Protein AF-A0A846HJN6-F1 (afdb_monomer_lite)

pLDDT: mean 75.11, std 15.96, range [43.09, 93.88]

Secondary structure (DSSP, 8-state):
-THHHHHHHHHHHHHHHHHHHHHHHHHHHHHHHHHHHHHHHTT-S-HHHHHHHHHHHHHHHHHHHHHT-----------PPPP----------

Radius of gyration: 27.58 Å; chains: 1; bounding box: 74×30×73 Å

Sequence (93 aa):
MDDRLQAVADAREIAVKTMRLIQHNFTAAVGINTGVLGGVVMGWLSPVVSALLHNGSTIGILVNALKGVSLEAESQGQGSPQTPQLALTHKVD

Foldseek 3Di:
DVVVVVVVVVVVVVVVLLVVLVVVLVCQLCVQLVVLVVCVVVVNDDPVRSVCSNVVSVVVSVVSSVVSPPPPPPPPPDDDDDDPPPDDDDDDD

Structure (mmCIF, N/CA/C/O backbone):
data_AF-A0A846HJN6-F1
#
_entry.id   AF-A0A846HJN6-F1
#
loop_
_atom_site.group_PDB
_atom_site.id
_atom_site.type_symbol
_atom_site.label_atom_id
_atom_site.label_alt_id
_atom_site.label_comp_id
_atom_site.label_asym_id
_atom_site.label_entity_id
_atom_site.label_seq_id
_atom_site.pdbx_PDB_ins_code
_atom_site.Cartn_x
_atom_site.Cartn_y
_atom_site.Cartn_z
_atom_site.occupancy
_atom_site.B_iso_or_equiv
_atom_site.auth_seq_id
_atom_site.auth_comp_id
_atom_site.auth_asym_id
_atom_site.auth_atom_id
_atom_site.pdbx_PDB_model_num
ATOM 1 N N . MET A 1 1 ? -29.904 4.109 28.325 1.00 51.22 1 MET A N 1
ATOM 2 C CA . MET A 1 1 ? -28.852 5.159 28.259 1.00 51.22 1 MET A CA 1
ATOM 3 C C . MET A 1 1 ? -27.504 4.564 27.840 1.00 51.22 1 MET A C 1
ATOM 5 O O . MET A 1 1 ? -26.612 5.321 27.473 1.00 51.22 1 MET A O 1
ATOM 9 N N . ASP A 1 2 ? -27.389 3.236 27.825 1.00 60.00 2 ASP A N 1
ATOM 10 C CA . ASP A 1 2 ? -26.187 2.451 27.527 1.00 60.00 2 ASP A CA 1
ATOM 11 C C . ASP A 1 2 ? -25.755 2.478 26.046 1.00 60.00 2 ASP A C 1
ATOM 13 O O . ASP A 1 2 ? -24.562 2.403 25.754 1.00 60.00 2 ASP A O 1
ATOM 17 N N . ASP A 1 3 ? -26.685 2.734 25.118 1.00 66.62 3 ASP A N 1
ATOM 18 C CA . ASP A 1 3 ? -26.418 2.736 23.666 1.00 66.62 3 ASP A CA 1
ATOM 19 C C . ASP A 1 3 ? -25.410 3.805 23.216 1.00 66.62 3 ASP A C 1
ATOM 21 O O . ASP A 1 3 ? -24.697 3.636 22.228 1.00 66.62 3 ASP A O 1
ATOM 25 N N . ARG A 1 4 ? -25.313 4.934 23.935 1.00 73.19 4 ARG A N 1
ATOM 26 C CA . ARG A 1 4 ? -24.433 6.039 23.513 1.00 73.19 4 ARG A CA 1
ATOM 27 C C . ARG A 1 4 ? -22.960 5.760 23.777 1.00 73.19 4 ARG A C 1
ATOM 29 O O . ARG A 1 4 ? -22.119 6.294 23.061 1.00 73.19 4 ARG A O 1
ATOM 36 N N . LEU A 1 5 ? -22.643 4.963 24.798 1.00 81.50 5 LEU A N 1
ATOM 37 C CA . LEU A 1 5 ? -21.258 4.611 25.105 1.00 81.50 5 LEU A CA 1
ATOM 38 C C . LEU A 1 5 ? -20.761 3.498 24.172 1.00 81.50 5 LEU A C 1
ATOM 40 O O . LEU A 1 5 ? -19.627 3.570 23.700 1.00 81.50 5 LEU A O 1
ATOM 44 N N . GLN A 1 6 ? -21.628 2.528 23.856 1.00 87.56 6 GLN A N 1
ATOM 45 C CA . GLN A 1 6 ? -21.346 1.473 22.877 1.00 87.56 6 GLN A CA 1
ATOM 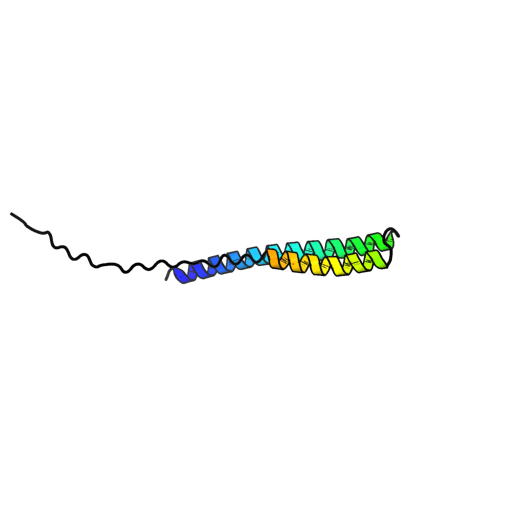46 C C . GLN A 1 6 ? -21.119 2.049 21.477 1.00 87.56 6 GLN A C 1
ATOM 48 O O . GLN A 1 6 ? -20.067 1.808 20.900 1.00 87.56 6 GLN A O 1
ATOM 53 N N . ALA A 1 7 ? -21.987 2.949 21.001 1.00 86.69 7 ALA A N 1
ATOM 54 C CA . ALA A 1 7 ? -21.811 3.577 19.689 1.00 86.69 7 ALA A CA 1
ATOM 55 C C . ALA A 1 7 ? -20.459 4.308 19.529 1.00 86.69 7 ALA A C 1
ATOM 57 O O . ALA A 1 7 ? -19.874 4.328 18.445 1.00 86.69 7 ALA A O 1
ATOM 58 N N . VAL A 1 8 ? -19.932 4.907 20.605 1.00 91.38 8 VAL A N 1
ATOM 59 C CA . VAL A 1 8 ? -18.606 5.550 20.594 1.00 91.38 8 VAL A CA 1
ATOM 60 C C . VAL A 1 8 ? -17.480 4.513 20.586 1.00 91.38 8 VAL A C 1
ATOM 62 O O . VAL A 1 8 ? -16.467 4.720 19.913 1.00 91.38 8 VAL A O 1
ATOM 65 N N . ALA A 1 9 ? -17.640 3.404 21.311 1.00 91.62 9 ALA A N 1
ATOM 66 C CA . ALA A 1 9 ? -16.690 2.296 21.289 1.00 91.62 9 ALA A CA 1
ATOM 67 C C . ALA A 1 9 ? -16.610 1.655 19.891 1.00 91.62 9 ALA A C 1
ATOM 69 O O . ALA A 1 9 ? -15.504 1.500 19.367 1.00 91.62 9 ALA A O 1
ATOM 70 N N . ASP A 1 10 ? -17.754 1.414 19.249 1.00 89.25 10 ASP A N 1
ATOM 71 C CA . ASP A 1 10 ? -17.847 0.837 17.903 1.00 89.25 10 ASP A CA 1
ATOM 72 C C . ASP A 1 10 ? -17.247 1.777 16.854 1.00 89.25 10 ASP A C 1
ATOM 74 O O . ASP A 1 10 ? -16.410 1.381 16.038 1.00 89.25 10 ASP A O 1
ATOM 78 N N . ALA A 1 11 ? -17.594 3.068 16.917 1.00 90.88 11 ALA A N 1
ATOM 79 C CA . ALA A 1 11 ? -17.019 4.077 16.034 1.00 90.88 11 ALA A CA 1
ATOM 80 C C . ALA A 1 11 ? -15.490 4.149 16.175 1.00 90.88 11 ALA A C 1
ATOM 82 O O . ALA A 1 11 ? -14.773 4.252 15.176 1.00 90.88 11 ALA A O 1
ATOM 83 N N . ARG A 1 12 ? -14.967 4.051 17.406 1.00 93.88 12 ARG A N 1
ATOM 84 C CA . ARG A 1 12 ? -13.522 4.008 17.656 1.00 93.88 12 ARG A CA 1
ATOM 85 C C . ARG A 1 12 ? -12.892 2.750 17.068 1.00 93.88 12 ARG A C 1
ATOM 87 O O . ARG A 1 12 ? -11.818 2.840 16.473 1.00 93.88 12 ARG A O 1
ATOM 94 N N . GLU A 1 13 ? -13.521 1.592 17.230 1.00 92.31 13 GLU A N 1
ATOM 95 C CA . GLU A 1 13 ? -13.022 0.336 16.676 1.00 92.31 13 GLU A CA 1
ATOM 96 C C . GLU A 1 13 ? -12.946 0.383 15.144 1.00 92.31 13 GLU A C 1
ATOM 98 O O . GLU A 1 13 ? -11.899 0.072 14.567 1.00 92.31 13 GLU A O 1
ATOM 103 N N . ILE A 1 14 ? -14.008 0.853 14.486 1.00 91.44 14 ILE A N 1
ATOM 104 C CA . ILE A 1 14 ? -14.056 1.033 13.029 1.00 91.44 14 ILE A CA 1
ATOM 105 C C . ILE A 1 14 ? -12.977 2.019 12.576 1.00 91.44 14 ILE A C 1
ATOM 107 O O . ILE A 1 14 ? -12.247 1.743 11.619 1.00 91.44 14 ILE A O 1
ATOM 111 N N . ALA A 1 15 ? -12.823 3.145 13.277 1.00 91.69 15 ALA A N 1
ATOM 112 C CA . ALA A 1 15 ? -11.812 4.145 12.953 1.00 91.69 15 ALA A CA 1
ATOM 113 C C . ALA A 1 15 ? -10.392 3.570 13.046 1.00 91.69 15 ALA A C 1
ATOM 115 O O . ALA A 1 15 ? -9.592 3.760 12.132 1.00 91.69 15 ALA A O 1
ATOM 116 N N . VAL A 1 16 ? -10.081 2.813 14.103 1.00 93.50 16 VAL A N 1
ATOM 117 C CA . VAL A 1 16 ? -8.765 2.176 14.278 1.00 93.50 16 VAL A CA 1
ATOM 118 C C . VAL A 1 16 ? -8.501 1.135 13.187 1.00 93.50 16 VAL A C 1
ATOM 120 O O . VAL A 1 16 ? -7.415 1.132 12.601 1.00 93.50 16 VAL A O 1
ATOM 123 N N . LYS A 1 17 ? -9.483 0.281 12.868 1.00 88.62 17 LYS A N 1
ATOM 124 C CA . LYS A 1 17 ? -9.368 -0.705 11.777 1.00 88.62 17 LYS A CA 1
ATOM 125 C C . LYS A 1 17 ? -9.126 -0.018 10.432 1.00 88.62 17 LYS A C 1
ATOM 127 O O . LYS A 1 17 ? -8.205 -0.392 9.704 1.00 88.62 17 LYS A O 1
ATOM 132 N N . THR A 1 18 ? -9.880 1.040 10.151 1.00 88.00 18 THR A N 1
ATOM 133 C CA . THR A 1 18 ? -9.743 1.845 8.930 1.00 88.00 18 THR A CA 1
ATOM 134 C C . THR A 1 18 ? -8.365 2.492 8.846 1.00 88.00 18 THR A C 1
ATOM 136 O O . THR A 1 18 ? -7.702 2.408 7.815 1.00 88.00 18 THR A O 1
ATOM 139 N N . MET A 1 19 ? -7.879 3.082 9.940 1.00 92.94 19 MET A N 1
ATOM 140 C CA . MET A 1 19 ? -6.573 3.739 9.944 1.00 92.94 19 MET A CA 1
ATOM 141 C C . MET A 1 19 ? -5.427 2.746 9.741 1.00 92.94 19 MET A C 1
ATOM 143 O O . MET A 1 19 ? -4.467 3.043 9.031 1.00 92.94 19 MET A O 1
ATOM 147 N N . ARG A 1 20 ? -5.550 1.527 10.282 1.00 87.75 20 ARG A N 1
ATOM 148 C CA . ARG A 1 20 ? -4.589 0.443 10.038 1.00 87.75 20 ARG A CA 1
ATOM 149 C C . ARG A 1 20 ? -4.566 0.023 8.568 1.00 87.75 20 ARG A C 1
ATOM 151 O O . ARG A 1 20 ? -3.488 -0.196 8.014 1.00 87.75 20 ARG A O 1
ATOM 158 N N . LEU A 1 21 ? -5.734 -0.057 7.933 1.00 85.56 21 LEU A N 1
ATOM 159 C CA . LEU A 1 21 ? -5.855 -0.355 6.509 1.00 85.56 21 LEU A CA 1
ATOM 160 C C . LEU A 1 21 ? -5.236 0.755 5.647 1.00 85.56 21 LEU A C 1
ATOM 162 O O . LEU A 1 21 ? -4.467 0.457 4.734 1.00 85.56 21 LEU A O 1
ATOM 166 N N . ILE A 1 22 ? -5.509 2.025 5.962 1.00 85.44 22 ILE A N 1
ATOM 167 C CA . ILE A 1 22 ? -4.900 3.181 5.284 1.00 85.44 22 ILE A CA 1
ATOM 168 C C . ILE A 1 22 ? -3.378 3.116 5.397 1.00 85.44 22 ILE A C 1
ATOM 170 O O . ILE A 1 22 ? -2.689 3.196 4.382 1.00 85.44 22 ILE A O 1
ATOM 174 N N . GLN A 1 23 ? -2.849 2.909 6.605 1.00 87.31 23 GLN A N 1
ATOM 175 C CA . GLN A 1 23 ? -1.407 2.857 6.831 1.00 87.31 23 GLN A CA 1
ATOM 176 C C . GLN A 1 23 ? -0.743 1.738 6.023 1.00 87.31 23 GLN A C 1
ATOM 178 O O . GLN A 1 23 ? 0.307 1.958 5.424 1.00 87.31 23 GLN A O 1
ATOM 183 N N . HIS A 1 24 ? -1.362 0.558 5.962 1.00 83.44 24 HIS A N 1
ATOM 184 C CA . HIS A 1 24 ? -0.831 -0.568 5.197 1.00 83.44 24 HIS A CA 1
ATOM 185 C C . HIS A 1 24 ? -0.776 -0.264 3.692 1.00 83.44 24 HIS A C 1
ATOM 187 O O . HIS A 1 24 ? 0.247 -0.484 3.045 1.00 83.44 24 HIS A O 1
ATOM 193 N N . ASN A 1 25 ? -1.856 0.298 3.144 1.00 82.38 25 ASN A N 1
ATOM 194 C CA . ASN A 1 25 ? -1.932 0.679 1.735 1.00 82.38 25 ASN A CA 1
ATOM 195 C C . ASN A 1 25 ? -0.961 1.816 1.390 1.00 82.38 25 ASN A C 1
ATOM 197 O O . ASN A 1 25 ? -0.298 1.760 0.357 1.00 82.38 25 ASN A O 1
ATOM 201 N N . PHE A 1 26 ? -0.814 2.806 2.273 1.00 85.00 26 PHE A N 1
ATOM 202 C CA . PHE A 1 26 ? 0.145 3.895 2.106 1.00 85.00 26 PHE A CA 1
ATOM 203 C C . PHE A 1 26 ? 1.590 3.386 2.101 1.00 85.00 26 PHE A C 1
ATOM 205 O O . PHE A 1 26 ? 2.364 3.725 1.206 1.00 85.00 26 PHE A O 1
ATOM 212 N N . THR A 1 27 ? 1.952 2.527 3.057 1.00 85.06 27 THR A N 1
ATOM 213 C CA . THR A 1 27 ? 3.292 1.932 3.120 1.00 85.06 27 THR A CA 1
ATOM 214 C C . THR A 1 27 ? 3.589 1.094 1.877 1.00 85.06 27 THR A C 1
ATOM 216 O O . THR A 1 27 ? 4.682 1.207 1.324 1.00 85.06 27 THR A O 1
ATOM 219 N N . ALA A 1 28 ? 2.622 0.310 1.392 1.00 84.88 28 ALA A N 1
ATOM 220 C CA . ALA A 1 28 ? 2.768 -0.433 0.143 1.00 84.88 28 ALA A CA 1
ATOM 221 C C . ALA A 1 28 ? 2.943 0.504 -1.066 1.00 84.88 28 ALA A C 1
ATOM 223 O O . ALA A 1 28 ? 3.836 0.280 -1.879 1.00 84.88 28 ALA A O 1
ATOM 224 N N . ALA A 1 29 ? 2.151 1.578 -1.162 1.00 82.12 29 ALA A N 1
ATOM 225 C CA . ALA A 1 29 ? 2.215 2.537 -2.269 1.00 82.12 29 ALA A CA 1
ATOM 226 C C . ALA A 1 29 ? 3.578 3.211 -2.343 1.00 82.12 29 ALA A C 1
ATOM 228 O O . ALA A 1 29 ? 4.221 3.211 -3.391 1.00 82.12 29 ALA A O 1
ATOM 229 N N . VAL A 1 30 ? 4.028 3.768 -1.219 1.00 85.44 30 VAL A N 1
ATOM 230 C CA . VAL A 1 30 ? 5.326 4.437 -1.137 1.00 85.44 30 VAL A CA 1
ATOM 231 C C . VAL A 1 30 ? 6.448 3.435 -1.387 1.00 85.44 30 VAL A C 1
ATOM 233 O O . VAL A 1 30 ? 7.342 3.718 -2.175 1.00 85.44 30 VAL A O 1
ATOM 236 N N . GLY A 1 31 ? 6.387 2.246 -0.781 1.00 86.75 31 GLY A N 1
ATOM 237 C CA . GLY A 1 31 ? 7.412 1.217 -0.947 1.00 86.75 31 GLY A CA 1
ATOM 238 C C . GLY A 1 31 ? 7.566 0.759 -2.395 1.00 86.75 31 GLY A C 1
ATOM 239 O O . GLY A 1 31 ? 8.681 0.727 -2.913 1.00 86.75 31 GLY A O 1
ATOM 240 N N . ILE A 1 32 ? 6.457 0.456 -3.074 1.00 84.25 32 ILE A N 1
ATOM 241 C CA . ILE A 1 32 ? 6.495 -0.018 -4.459 1.00 84.25 32 ILE A CA 1
ATOM 242 C C . ILE A 1 32 ? 6.909 1.112 -5.406 1.00 84.25 32 ILE A C 1
ATOM 244 O O . ILE A 1 32 ? 7.821 0.915 -6.204 1.00 84.25 32 ILE A O 1
ATOM 248 N N . ASN A 1 33 ? 6.317 2.305 -5.299 1.00 81.06 33 ASN A N 1
ATOM 249 C CA . ASN A 1 33 ? 6.650 3.421 -6.190 1.00 81.06 33 ASN A CA 1
ATOM 250 C C . ASN A 1 33 ? 8.110 3.869 -6.038 1.00 81.06 33 ASN A C 1
ATOM 252 O O . ASN A 1 33 ? 8.801 4.078 -7.036 1.00 81.06 33 ASN A O 1
ATOM 256 N N . THR A 1 34 ? 8.611 3.948 -4.804 1.00 84.75 34 THR A N 1
ATOM 257 C CA . THR A 1 34 ? 10.019 4.272 -4.547 1.00 84.75 34 THR A CA 1
ATOM 258 C C . THR A 1 34 ? 10.945 3.140 -4.991 1.00 84.75 34 THR A C 1
ATOM 260 O O . THR A 1 34 ? 12.004 3.408 -5.554 1.00 84.75 34 THR A O 1
ATOM 263 N N . GLY A 1 35 ? 10.549 1.876 -4.808 1.00 88.19 35 GLY A N 1
ATOM 264 C CA . GLY A 1 35 ? 11.309 0.717 -5.281 1.00 88.19 35 GLY A CA 1
ATOM 265 C C . GLY A 1 35 ? 11.443 0.673 -6.805 1.00 88.19 35 GLY A C 1
ATOM 266 O O . GLY A 1 35 ? 12.536 0.452 -7.322 1.00 88.19 35 GLY A O 1
ATOM 267 N N . VAL A 1 36 ? 10.358 0.957 -7.531 1.00 86.44 36 VAL A N 1
ATOM 268 C CA . VAL A 1 36 ? 10.360 1.069 -8.998 1.00 86.44 36 VAL A CA 1
ATOM 269 C C . VAL A 1 36 ? 11.295 2.187 -9.449 1.00 86.44 36 VAL A C 1
ATOM 271 O O . VAL A 1 36 ? 12.139 1.965 -10.316 1.00 86.44 36 VAL A O 1
ATOM 274 N N . LEU A 1 37 ? 11.202 3.367 -8.829 1.00 86.12 37 LEU A N 1
ATOM 275 C CA . LEU A 1 37 ? 12.090 4.485 -9.141 1.00 86.12 37 LEU A CA 1
ATOM 276 C C . LEU A 1 37 ? 13.563 4.123 -8.892 1.00 86.12 37 LEU A C 1
ATOM 278 O O . LEU A 1 37 ? 14.409 4.373 -9.748 1.00 86.12 37 LEU A O 1
ATOM 282 N N . GLY A 1 38 ? 13.867 3.478 -7.762 1.00 89.62 38 GLY A N 1
ATOM 283 C CA . GLY A 1 38 ? 15.214 3.004 -7.443 1.00 89.62 38 GLY A CA 1
ATOM 284 C C . GLY A 1 38 ? 15.745 1.991 -8.461 1.00 89.62 38 GLY A C 1
ATOM 285 O O . GLY A 1 38 ? 16.883 2.108 -8.911 1.00 89.62 38 GLY A O 1
ATOM 286 N N . GLY A 1 39 ? 14.913 1.039 -8.891 1.00 87.31 39 GLY A N 1
ATOM 287 C CA . GLY A 1 39 ? 15.289 0.062 -9.914 1.00 87.31 39 GLY A CA 1
ATOM 288 C C . GLY A 1 39 ? 15.518 0.685 -11.296 1.00 87.31 39 GLY A C 1
ATOM 289 O O . GLY A 1 39 ? 16.374 0.209 -12.038 1.00 87.31 39 GLY A O 1
ATOM 290 N N . VAL A 1 40 ? 14.818 1.774 -11.634 1.00 87.56 40 VAL A N 1
ATOM 291 C CA . VAL A 1 40 ? 15.096 2.560 -12.849 1.00 87.56 40 VAL A CA 1
ATOM 292 C C . VAL A 1 40 ? 16.434 3.288 -12.734 1.00 87.56 40 VAL A C 1
ATOM 294 O O . VAL A 1 40 ? 17.240 3.210 -13.656 1.00 87.56 40 VAL A O 1
ATOM 297 N N . VAL A 1 41 ? 16.704 3.947 -11.602 1.00 90.44 41 VAL A N 1
ATOM 298 C CA . VAL A 1 41 ? 17.979 4.652 -11.368 1.00 90.44 41 VAL A CA 1
ATOM 299 C C . VAL A 1 41 ? 19.172 3.691 -11.421 1.00 90.44 41 VAL A C 1
ATOM 301 O O . VAL A 1 41 ? 20.214 4.046 -11.963 1.00 90.44 41 VAL A O 1
ATOM 304 N N . MET A 1 42 ? 19.011 2.459 -10.930 1.00 91.62 42 MET A N 1
ATOM 305 C CA . MET A 1 42 ? 20.036 1.409 -11.017 1.00 91.62 42 MET A CA 1
ATOM 306 C C . MET A 1 42 ? 20.107 0.707 -12.384 1.00 91.62 42 MET A C 1
ATOM 308 O O . MET A 1 42 ? 20.954 -0.162 -12.582 1.00 91.62 42 MET A O 1
ATOM 312 N N . GLY A 1 43 ? 19.237 1.062 -13.336 1.00 87.00 43 GLY A N 1
ATOM 313 C CA . GLY A 1 43 ? 19.213 0.487 -14.684 1.00 87.00 43 GLY A CA 1
ATOM 314 C C . GLY A 1 43 ? 18.658 -0.941 -14.768 1.00 87.00 43 GLY A C 1
ATOM 315 O O . GLY A 1 43 ? 18.830 -1.604 -15.787 1.00 87.00 43 GLY A O 1
ATOM 316 N N . TRP A 1 44 ? 17.996 -1.435 -13.719 1.00 87.62 44 TRP A N 1
ATOM 317 C CA . TRP A 1 44 ? 17.454 -2.800 -13.648 1.00 87.62 44 TRP A CA 1
ATOM 318 C C . TRP A 1 44 ? 16.070 -2.948 -14.284 1.00 87.62 44 TRP A C 1
ATOM 320 O O . TRP A 1 44 ? 15.658 -4.058 -14.618 1.00 87.62 44 TRP A O 1
ATOM 330 N N . LEU A 1 45 ? 15.333 -1.847 -14.441 1.00 84.31 45 LEU A N 1
ATOM 331 C CA . LEU A 1 45 ? 13.962 -1.845 -14.950 1.00 84.31 45 LEU A CA 1
ATOM 332 C C . LEU A 1 45 ? 13.879 -1.135 -16.301 1.00 84.31 45 LEU A C 1
ATOM 334 O O . LEU A 1 45 ? 14.289 0.016 -16.437 1.00 84.31 45 LEU A O 1
ATOM 338 N N . SER A 1 46 ? 13.289 -1.805 -17.294 1.00 83.56 46 SER A N 1
ATOM 339 C CA . SER A 1 46 ? 12.979 -1.186 -18.585 1.00 83.56 46 SER A CA 1
ATOM 340 C C . SER A 1 46 ? 11.760 -0.251 -18.474 1.00 83.56 46 SER A C 1
ATOM 342 O O . SER A 1 46 ? 10.927 -0.433 -17.578 1.00 83.56 46 SER A O 1
ATOM 344 N N . PRO A 1 47 ? 11.587 0.718 -19.397 1.00 81.12 47 PRO A N 1
ATOM 345 C CA . PRO A 1 47 ? 10.462 1.660 -19.363 1.00 81.12 47 PRO A CA 1
ATOM 346 C C . PRO A 1 47 ? 9.085 0.980 -19.322 1.00 81.12 47 PRO A C 1
ATOM 348 O O . PRO A 1 47 ? 8.186 1.436 -18.620 1.00 81.12 47 PRO A O 1
ATOM 351 N N . VAL A 1 48 ? 8.935 -0.149 -20.023 1.00 85.94 48 VAL A N 1
ATOM 352 C CA . VAL A 1 48 ? 7.683 -0.920 -20.069 1.00 85.94 48 VAL A CA 1
ATOM 353 C C . VAL A 1 48 ? 7.398 -1.596 -18.727 1.00 85.94 48 VAL A C 1
ATOM 355 O O . VAL A 1 48 ? 6.280 -1.519 -18.224 1.00 85.94 48 VAL A O 1
ATOM 358 N N . VAL A 1 49 ? 8.406 -2.221 -18.109 1.00 83.06 49 VAL A N 1
ATOM 359 C CA . VAL A 1 49 ? 8.244 -2.883 -16.803 1.00 83.06 49 VAL 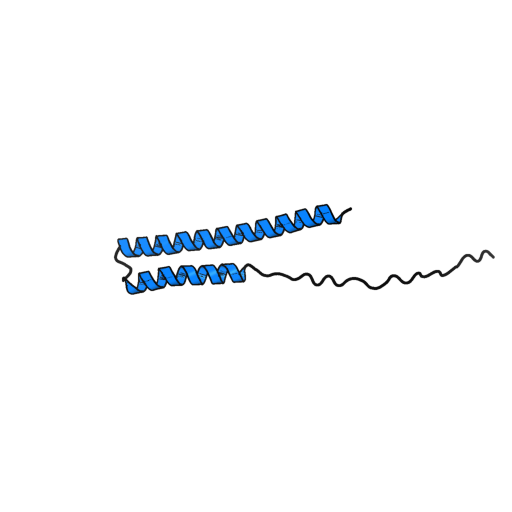A CA 1
ATOM 360 C C . VAL A 1 49 ? 7.974 -1.851 -15.709 1.00 83.06 49 VAL A C 1
ATOM 362 O O . VAL A 1 49 ? 7.096 -2.061 -14.877 1.00 83.06 49 VAL A O 1
ATOM 365 N N . SER A 1 50 ? 8.663 -0.709 -15.742 1.00 82.69 50 SER A N 1
ATOM 366 C CA . SER A 1 50 ? 8.422 0.402 -14.816 1.00 82.69 50 SER A CA 1
ATOM 367 C C . SER A 1 50 ? 6.978 0.921 -14.906 1.00 82.69 50 SER A C 1
ATOM 369 O O . SER A 1 50 ? 6.302 1.045 -13.885 1.00 82.69 50 SER A O 1
ATOM 371 N N . ALA A 1 51 ? 6.455 1.119 -16.124 1.00 83.38 51 ALA A N 1
ATOM 372 C CA . ALA A 1 51 ? 5.072 1.548 -16.335 1.00 83.38 51 ALA A CA 1
ATOM 373 C C . ALA A 1 51 ? 4.048 0.523 -15.813 1.00 83.38 51 ALA A C 1
ATOM 375 O O . ALA A 1 51 ? 3.058 0.898 -15.183 1.00 83.38 51 ALA A O 1
ATOM 376 N N . LEU A 1 52 ? 4.286 -0.772 -16.034 1.00 86.38 52 LEU A N 1
ATOM 377 C CA . LEU A 1 52 ? 3.415 -1.830 -15.518 1.00 86.38 52 LEU A CA 1
ATOM 378 C C . LEU A 1 52 ? 3.45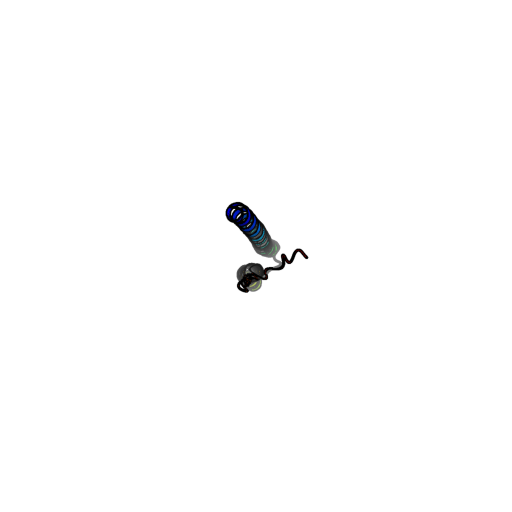2 -1.913 -13.989 1.00 86.38 52 LEU A C 1
ATOM 380 O O . LEU A 1 52 ? 2.399 -2.025 -13.368 1.00 86.38 52 LEU A O 1
ATOM 384 N N . LEU A 1 53 ? 4.633 -1.821 -13.373 1.00 86.31 53 LEU A N 1
ATOM 385 C CA . LEU A 1 53 ? 4.774 -1.869 -11.916 1.00 86.31 53 LEU A CA 1
ATOM 386 C C . LEU A 1 53 ? 4.141 -0.651 -11.239 1.00 86.31 53 LEU A C 1
ATOM 388 O O . LEU A 1 53 ? 3.437 -0.811 -10.245 1.00 86.31 53 LEU A O 1
ATOM 392 N N . HIS A 1 54 ? 4.326 0.551 -11.785 1.00 79.19 54 HIS A N 1
ATOM 393 C CA . HIS A 1 54 ? 3.730 1.764 -11.227 1.00 79.19 54 HIS A CA 1
ATOM 394 C C . HIS A 1 54 ? 2.194 1.706 -11.262 1.00 79.19 54 HIS A C 1
ATOM 396 O O . HIS A 1 54 ? 1.531 1.826 -10.227 1.00 79.19 54 HIS A O 1
ATOM 402 N N . ASN A 1 55 ? 1.623 1.420 -12.434 1.00 81.50 55 ASN A N 1
ATOM 403 C CA . ASN A 1 55 ? 0.170 1.364 -12.612 1.00 81.50 55 ASN A CA 1
ATOM 404 C C . ASN A 1 55 ? -0.450 0.161 -11.886 1.00 81.50 55 ASN A C 1
ATOM 406 O O . ASN A 1 55 ? -1.491 0.275 -11.236 1.00 81.50 55 ASN A O 1
ATOM 410 N N . GLY A 1 56 ? 0.222 -0.989 -11.951 1.00 85.50 56 GLY A N 1
ATOM 411 C CA . GLY A 1 56 ? -0.198 -2.217 -11.289 1.00 85.50 56 GLY A CA 1
ATOM 412 C C . GLY A 1 56 ? -0.178 -2.102 -9.768 1.00 85.50 56 GLY A C 1
ATOM 413 O O . GLY A 1 56 ? -1.095 -2.597 -9.117 1.00 85.50 56 GLY A O 1
ATOM 414 N N . SER A 1 57 ? 0.803 -1.400 -9.192 1.00 82.94 57 SER A N 1
A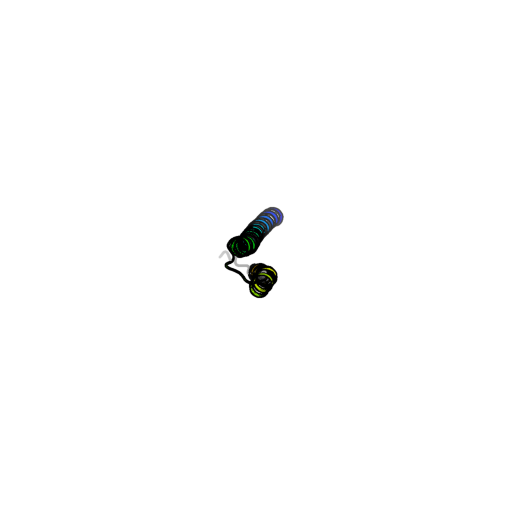TOM 415 C CA . SER A 1 57 ? 0.867 -1.183 -7.742 1.00 82.94 57 SER A CA 1
ATOM 416 C C . SER A 1 57 ? -0.333 -0.396 -7.222 1.00 82.94 57 SER A C 1
ATOM 418 O O . SER A 1 57 ? -0.939 -0.795 -6.232 1.00 82.94 57 SER A O 1
ATOM 420 N N . THR A 1 58 ? -0.752 0.648 -7.939 1.00 83.25 58 THR A N 1
ATOM 421 C CA . THR A 1 58 ? -1.943 1.432 -7.593 1.00 83.25 58 THR A CA 1
ATOM 422 C C . THR A 1 58 ? -3.200 0.563 -7.604 1.00 83.25 58 THR A C 1
ATOM 424 O O . THR A 1 58 ? -3.932 0.533 -6.618 1.00 83.25 58 THR A O 1
ATOM 427 N N . ILE A 1 59 ? -3.426 -0.208 -8.675 1.00 83.50 59 ILE A N 1
ATOM 428 C CA . ILE A 1 59 ? -4.579 -1.119 -8.773 1.00 83.50 59 ILE A CA 1
ATOM 429 C C . ILE A 1 59 ? -4.541 -2.178 -7.664 1.00 83.50 59 ILE A C 1
ATOM 431 O O . ILE A 1 59 ? -5.550 -2.417 -7.004 1.00 83.50 59 ILE A O 1
ATOM 435 N N . GLY A 1 60 ? -3.383 -2.794 -7.421 1.00 83.06 60 GLY A N 1
ATOM 436 C CA . GLY A 1 60 ? -3.223 -3.820 -6.391 1.00 83.06 60 GLY A CA 1
ATOM 437 C C . GLY A 1 60 ? -3.509 -3.296 -4.984 1.00 83.06 60 GLY A C 1
ATOM 438 O O . GLY A 1 60 ? -4.171 -3.967 -4.194 1.00 83.06 60 GLY A O 1
ATOM 439 N N . ILE A 1 61 ? -3.079 -2.072 -4.688 1.00 83.19 61 ILE A N 1
ATOM 440 C CA . ILE A 1 61 ? -3.345 -1.401 -3.413 1.00 83.19 61 ILE A CA 1
ATOM 441 C C . ILE A 1 61 ? -4.826 -1.065 -3.272 1.00 83.19 61 ILE A C 1
ATOM 443 O O . ILE A 1 61 ? -5.400 -1.292 -2.212 1.00 83.19 61 ILE A O 1
ATOM 447 N N . LEU A 1 62 ? -5.479 -0.601 -4.339 1.00 80.62 62 LEU A N 1
ATOM 448 C CA . LEU A 1 62 ? -6.924 -0.365 -4.323 1.00 80.62 62 LEU A CA 1
ATOM 449 C C . LEU A 1 62 ? -7.698 -1.663 -4.056 1.00 80.62 62 LEU A C 1
ATOM 451 O O . LEU A 1 62 ? -8.582 -1.687 -3.205 1.00 80.62 62 LEU A O 1
ATOM 455 N N . VAL A 1 63 ? -7.322 -2.768 -4.702 1.00 79.94 63 VAL A N 1
ATOM 456 C CA . VAL A 1 63 ? -7.922 -4.087 -4.437 1.00 79.94 63 VAL A CA 1
ATOM 457 C C . VAL A 1 63 ? -7.657 -4.541 -2.995 1.00 79.94 63 VAL A C 1
ATOM 459 O O . VAL A 1 63 ? -8.561 -5.052 -2.335 1.00 79.94 63 VAL A O 1
ATOM 462 N N . ASN A 1 64 ? -6.450 -4.327 -2.468 1.00 79.00 64 ASN A N 1
ATOM 463 C CA . ASN A 1 64 ? -6.111 -4.642 -1.079 1.00 79.00 64 ASN A CA 1
ATOM 464 C C . ASN A 1 64 ? -6.910 -3.797 -0.069 1.00 79.00 64 ASN A C 1
ATOM 466 O O . ASN A 1 64 ? -7.360 -4.318 0.950 1.00 79.00 64 ASN A O 1
ATOM 470 N N . ALA A 1 65 ? -7.145 -2.518 -0.370 1.00 73.56 65 ALA A N 1
ATOM 471 C CA . ALA A 1 65 ? -8.010 -1.645 0.414 1.00 73.56 65 ALA A CA 1
ATOM 472 C C . ALA A 1 65 ? -9.465 -2.141 0.423 1.00 73.56 65 ALA A C 1
ATOM 474 O O . ALA A 1 65 ? -10.092 -2.169 1.476 1.00 73.56 65 ALA A O 1
ATOM 475 N N . LEU A 1 66 ? -9.987 -2.612 -0.712 1.00 74.75 66 LEU A N 1
ATOM 476 C CA . LEU A 1 66 ? -11.348 -3.157 -0.782 1.00 74.75 66 LEU A CA 1
ATOM 477 C C . LEU A 1 66 ? -11.505 -4.460 0.015 1.00 74.75 66 LEU A C 1
ATOM 479 O O . LEU A 1 66 ? -12.521 -4.654 0.674 1.00 74.75 66 LEU A O 1
ATOM 483 N N . LYS A 1 67 ? -10.489 -5.331 0.029 1.00 73.06 67 LYS A N 1
ATOM 484 C CA . LYS A 1 67 ? -10.513 -6.583 0.811 1.00 73.06 67 LYS A CA 1
ATOM 485 C C . LYS A 1 67 ? -10.512 -6.372 2.329 1.00 73.06 67 LYS A C 1
ATOM 487 O O . LYS A 1 67 ? -10.919 -7.270 3.055 1.00 73.06 67 LYS A O 1
ATOM 492 N N . GLY A 1 68 ? -10.026 -5.227 2.811 1.00 63.78 68 GLY A N 1
ATOM 493 C CA . GLY A 1 68 ? -10.037 -4.880 4.236 1.00 63.78 68 GLY A CA 1
ATOM 494 C C . GLY A 1 68 ? -11.395 -4.390 4.748 1.00 63.78 68 GLY A C 1
ATOM 495 O O . GLY A 1 68 ? -11.575 -4.271 5.958 1.00 63.78 68 GLY A O 1
ATOM 496 N N . VAL A 1 69 ? -12.345 -4.119 3.847 1.00 62.34 69 VAL A N 1
ATOM 497 C CA . VAL A 1 69 ? -13.730 -3.754 4.166 1.00 62.34 69 VAL A CA 1
ATOM 498 C C . VAL A 1 69 ? -14.575 -5.033 4.190 1.00 62.34 69 VAL A C 1
ATOM 500 O O . VAL A 1 69 ? -15.408 -5.271 3.324 1.00 62.34 69 VAL A O 1
ATOM 503 N N . SER A 1 70 ? -14.348 -5.893 5.186 1.00 58.50 70 SER A N 1
ATOM 504 C CA . SER A 1 70 ? -15.383 -6.846 5.599 1.00 58.50 70 SER A CA 1
ATOM 505 C C . SER A 1 70 ? -16.342 -6.090 6.503 1.00 58.50 70 SER A C 1
ATOM 507 O O . SER A 1 70 ? -16.047 -5.821 7.666 1.00 58.50 70 SER A O 1
ATOM 509 N N . LEU A 1 71 ? -17.467 -5.669 5.934 1.00 55.88 71 LEU A N 1
ATOM 510 C CA . LEU A 1 71 ? -18.621 -5.281 6.724 1.00 55.88 71 LEU A CA 1
ATOM 511 C C . LEU A 1 71 ? -19.281 -6.5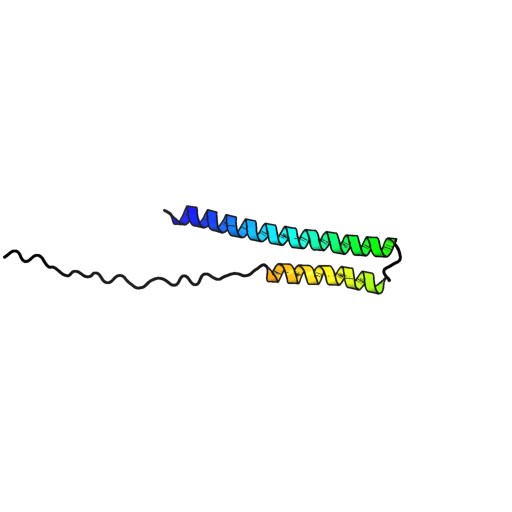89 7.155 1.00 55.88 71 LEU A C 1
ATOM 513 O O . LEU A 1 71 ? -20.123 -7.122 6.433 1.00 55.88 71 LEU A O 1
ATOM 517 N N . GLU A 1 72 ? -18.878 -7.136 8.302 1.00 53.91 72 GLU A N 1
ATOM 518 C CA . GLU A 1 72 ? -19.759 -8.034 9.042 1.00 53.91 72 GLU A CA 1
ATOM 519 C C . GLU A 1 72 ? -21.011 -7.210 9.362 1.00 53.91 72 GLU A C 1
ATOM 521 O O . GLU A 1 72 ? -21.058 -6.436 10.315 1.00 53.91 72 GLU A O 1
ATOM 526 N N . ALA A 1 73 ? -22.005 -7.296 8.479 1.00 47.03 73 ALA A N 1
ATOM 527 C CA . ALA A 1 73 ? -23.338 -6.823 8.760 1.00 47.03 73 ALA A CA 1
ATOM 528 C C . ALA A 1 73 ? -23.833 -7.665 9.934 1.00 47.03 73 ALA A C 1
ATOM 530 O O . ALA A 1 73 ? -24.204 -8.828 9.763 1.00 47.03 73 ALA A O 1
ATOM 531 N N . GLU A 1 74 ? -23.776 -7.100 11.137 1.00 49.53 74 GLU A N 1
ATOM 532 C CA . GLU A 1 74 ? -24.445 -7.668 12.293 1.00 49.53 74 GLU A CA 1
ATOM 533 C C . GLU A 1 74 ? -25.936 -7.781 11.976 1.00 49.53 74 GLU A C 1
ATOM 535 O O . GLU A 1 74 ? -26.711 -6.835 12.090 1.00 49.53 74 GLU A O 1
ATOM 540 N N . SER A 1 75 ? -26.354 -8.978 11.577 1.00 47.31 75 SER A N 1
ATOM 541 C CA . SER A 1 75 ? -27.743 -9.396 11.654 1.00 47.31 75 SER A CA 1
ATOM 542 C C . SER A 1 75 ? -28.062 -9.706 13.120 1.00 47.31 75 SER A C 1
ATOM 544 O O . SER A 1 75 ? -28.267 -10.864 13.484 1.00 47.31 75 SER A O 1
ATOM 546 N N . GLN A 1 76 ? -28.123 -8.680 13.974 1.00 43.09 76 GLN A N 1
ATOM 547 C CA . GLN A 1 76 ? -28.791 -8.787 15.273 1.00 43.09 76 GLN A CA 1
ATOM 548 C C . GLN A 1 76 ? -30.306 -8.644 15.079 1.00 43.09 76 GLN A C 1
ATOM 550 O O . GLN A 1 76 ? -30.919 -7.619 15.364 1.00 43.09 76 GLN A O 1
ATOM 555 N N . GLY A 1 77 ? -30.927 -9.707 14.572 1.00 43.88 77 GLY A N 1
ATOM 556 C CA . GLY A 1 77 ? -32.364 -9.924 14.688 1.00 43.88 77 GLY A CA 1
ATOM 557 C C . GLY A 1 77 ? -32.657 -10.700 15.967 1.00 43.88 77 GLY A C 1
ATOM 558 O O . GLY A 1 77 ? -32.850 -11.911 15.908 1.00 43.88 77 GLY A O 1
ATOM 559 N N . GLN A 1 78 ? -32.683 -10.030 17.122 1.00 51.94 78 GLN A N 1
ATOM 560 C CA . GLN A 1 78 ? -33.155 -10.634 18.369 1.00 51.94 78 GLN A CA 1
ATOM 561 C C . GLN A 1 78 ? -34.330 -9.828 18.928 1.00 51.94 78 GLN A C 1
ATOM 563 O O . GLN A 1 78 ? -34.177 -8.777 19.537 1.00 51.94 78 GLN A O 1
ATOM 568 N N . GLY A 1 79 ? -35.532 -10.348 18.686 1.00 43.16 79 GLY A N 1
ATOM 569 C CA . GLY A 1 79 ? -36.787 -9.819 19.202 1.00 43.16 79 GLY A CA 1
ATOM 570 C C . GLY A 1 79 ? -37.867 -10.890 19.147 1.00 43.16 79 GLY A C 1
ATOM 571 O O . GLY A 1 79 ? -38.757 -10.828 18.308 1.00 43.16 79 GLY A O 1
ATOM 572 N N . SER A 1 80 ? -37.779 -11.903 20.013 1.00 47.72 80 SER A N 1
ATOM 573 C CA . SER A 1 80 ? -38.961 -12.715 20.329 1.00 47.72 80 SER A CA 1
ATOM 574 C C . SER A 1 80 ? -39.787 -11.966 21.383 1.00 47.72 80 SER A C 1
ATOM 576 O O . SER A 1 80 ? -39.218 -11.550 22.395 1.00 47.72 80 SER A O 1
ATOM 578 N N . PRO A 1 81 ? -41.096 -11.747 21.169 1.00 51.94 81 PRO A N 1
ATOM 579 C CA . PRO A 1 81 ? -41.938 -11.018 22.108 1.00 51.94 81 PRO A CA 1
ATOM 580 C C . PRO A 1 81 ? -42.047 -11.757 23.445 1.00 51.94 81 PRO A C 1
ATOM 582 O O . PRO A 1 81 ? -42.370 -12.944 23.506 1.00 51.94 81 PRO A O 1
ATOM 585 N N . GLN A 1 82 ? -41.794 -11.022 24.527 1.00 57.66 82 GLN A N 1
ATOM 586 C CA . GLN A 1 82 ? -42.037 -11.475 25.890 1.00 57.66 82 GLN A CA 1
ATOM 587 C C . GLN A 1 82 ? -43.527 -11.799 26.046 1.00 57.66 82 GLN A C 1
ATOM 589 O O . GLN A 1 82 ? -44.382 -10.930 25.881 1.00 57.66 82 GLN A O 1
ATOM 594 N N . THR A 1 83 ? -43.844 -13.055 26.358 1.00 52.62 83 THR A N 1
ATOM 595 C CA . THR A 1 83 ? -45.201 -13.444 26.755 1.00 52.62 83 THR A CA 1
ATOM 596 C C . THR A 1 83 ? -45.349 -13.131 28.247 1.00 52.62 83 THR A C 1
ATOM 598 O O . THR A 1 83 ? -44.553 -13.645 29.035 1.00 52.62 83 THR A O 1
ATOM 601 N N . PRO A 1 84 ? -46.319 -12.308 28.684 1.00 49.25 84 PRO A N 1
ATOM 602 C CA . PRO A 1 84 ? -46.543 -12.090 30.105 1.00 49.25 84 PRO A CA 1
ATOM 603 C C . PRO A 1 84 ? -47.179 -13.354 30.691 1.00 49.25 84 PRO A C 1
ATOM 605 O O . PRO A 1 84 ? -48.381 -13.580 30.561 1.00 49.25 84 PRO A O 1
ATOM 608 N N . GLN A 1 85 ? -46.375 -14.208 31.327 1.00 58.53 85 GLN A N 1
ATOM 609 C CA . GLN A 1 85 ? -46.886 -15.350 32.079 1.00 58.53 85 GLN A CA 1
ATOM 610 C C . GLN A 1 85 ? -47.405 -14.864 33.440 1.00 58.53 85 GLN A C 1
ATOM 612 O O . GLN A 1 85 ? -46.758 -14.996 34.474 1.00 58.53 85 GLN A O 1
ATOM 617 N N . LEU A 1 86 ? -48.600 -14.274 33.423 1.00 58.91 86 LEU A N 1
ATOM 618 C CA . LEU A 1 86 ? -49.461 -14.133 34.595 1.00 58.91 86 LEU A CA 1
ATOM 619 C C . LEU A 1 86 ? -49.999 -15.524 34.959 1.00 58.91 86 LEU A C 1
ATOM 621 O O . LEU A 1 86 ? -51.088 -15.908 34.544 1.00 58.91 86 LEU A O 1
ATOM 625 N N . ALA A 1 87 ? -49.217 -16.295 35.713 1.00 48.56 87 ALA A N 1
ATOM 626 C CA . ALA A 1 87 ? -49.678 -17.514 36.368 1.00 48.56 87 ALA A CA 1
ATOM 627 C C . ALA A 1 87 ? -49.647 -17.296 37.883 1.00 48.56 87 ALA A C 1
ATOM 629 O O . ALA A 1 87 ? -48.630 -17.452 38.555 1.00 48.56 87 ALA A O 1
ATOM 630 N N . LEU A 1 88 ? -50.804 -16.879 38.390 1.00 57.97 88 LEU A N 1
ATOM 631 C CA . LEU A 1 88 ? -51.169 -16.863 39.797 1.00 57.97 88 LEU A CA 1
ATOM 632 C C . LEU A 1 88 ? -50.932 -18.253 40.410 1.00 57.97 88 LEU A C 1
ATOM 634 O O . LEU A 1 88 ? -51.627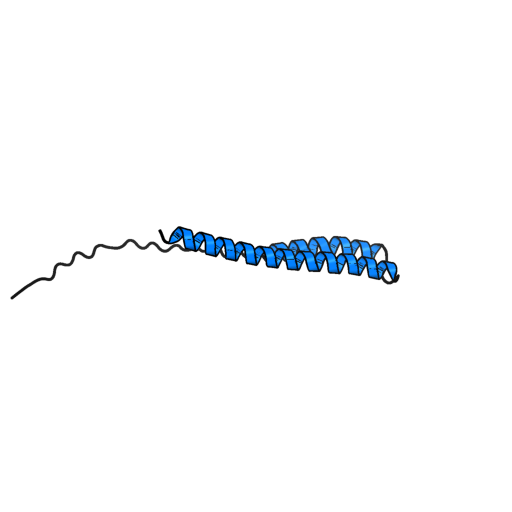 -19.204 40.063 1.00 57.97 88 LEU A O 1
ATOM 638 N N . THR A 1 89 ? -50.007 -18.366 41.362 1.00 49.81 89 THR A N 1
ATOM 639 C CA . THR A 1 89 ? -50.070 -19.423 42.377 1.00 49.81 89 THR A CA 1
ATOM 640 C C . THR A 1 89 ? -49.706 -18.842 43.739 1.00 49.81 89 THR A C 1
ATOM 642 O O . THR A 1 89 ? -48.555 -18.728 44.143 1.00 49.81 89 THR A O 1
ATOM 645 N N . HIS A 1 90 ? -50.745 -18.388 44.429 1.00 49.97 90 HIS A N 1
ATOM 646 C CA . HIS A 1 90 ? -50.750 -18.229 45.872 1.00 49.97 90 HIS A CA 1
ATOM 647 C C . HIS A 1 90 ? -52.024 -18.917 46.349 1.00 49.97 90 HIS A C 1
ATOM 649 O O . HIS A 1 90 ? -53.082 -18.296 46.453 1.00 49.97 90 HIS A O 1
ATOM 655 N N . LYS A 1 91 ? -51.936 -20.233 46.551 1.00 47.97 91 LYS A N 1
ATOM 656 C CA . LYS A 1 91 ? -52.895 -20.967 47.369 1.00 47.97 91 LYS A CA 1
ATOM 657 C C . LYS A 1 91 ? -52.208 -21.270 48.695 1.00 47.97 91 LYS A C 1
ATOM 659 O O . LYS A 1 91 ? -51.327 -22.119 48.767 1.00 47.97 91 LYS A O 1
ATOM 664 N N . VAL A 1 92 ? -52.587 -20.481 49.692 1.00 50.62 92 VAL A N 1
ATOM 665 C CA . VAL A 1 92 ? -52.500 -20.831 51.106 1.00 50.62 92 VAL A CA 1
ATOM 666 C C . VAL A 1 92 ? -53.656 -21.787 51.342 1.00 50.62 92 VAL A C 1
ATOM 668 O O . VAL A 1 92 ? -54.794 -21.398 51.096 1.00 50.62 92 VAL A O 1
ATOM 671 N N . ASP A 1 93 ? -53.340 -23.014 51.722 1.00 47.91 93 ASP A N 1
ATOM 672 C CA . ASP A 1 93 ? -54.133 -23.896 52.581 1.00 47.91 93 ASP A CA 1
ATOM 673 C C . ASP A 1 93 ? -53.145 -24.895 53.202 1.00 47.91 93 ASP A C 1
ATOM 675 O O . ASP A 1 93 ? -52.357 -25.494 52.430 1.00 47.91 93 ASP A O 1
#